Protein AF-A0A7C3HWV4-F1 (afdb_monomer)

Sequence (156 aa):
WFLITCRPDLIPIDLKRQGRAEEHLALFYPETEAEKIALFDTLVRKLDLSIRKFPITDVLRRFKYEFSGADLEAVLIRAKFRAAMDERTFVTREDVEEAMADFVPPAYPYEIELQNLVAVLECTSKEMVPKRFQNLDRTKLVRDIRELKSLIGERD

Structure (mmCIF, N/CA/C/O backbone):
data_AF-A0A7C3HWV4-F1
#
_entry.id   AF-A0A7C3HWV4-F1
#
loop_
_atom_site.group_PDB
_atom_site.id
_atom_site.type_symbol
_atom_site.label_atom_id
_atom_site.label_alt_id
_atom_site.label_comp_id
_atom_site.label_asym_id
_atom_site.label_entity_id
_atom_site.label_seq_id
_atom_site.pdbx_PDB_ins_code
_atom_site.Cartn_x
_atom_site.Cartn_y
_atom_site.Cartn_z
_atom_site.occupancy
_atom_site.B_iso_or_equiv
_atom_site.auth_seq_id
_atom_site.auth_comp_id
_atom_site.auth_asym_id
_atom_site.auth_atom_id
_atom_site.pdbx_PDB_model_num
ATOM 1 N N . TRP A 1 1 ? 2.704 17.591 -14.161 1.00 79.12 1 TRP A N 1
ATOM 2 C CA . TRP A 1 1 ? 1.459 16.797 -14.217 1.00 79.12 1 TRP A CA 1
ATOM 3 C C . TRP A 1 1 ? 1.710 15.504 -13.459 1.00 79.12 1 TRP A C 1
ATOM 5 O O . TRP A 1 1 ? 2.864 15.112 -13.377 1.00 79.12 1 TRP A O 1
ATOM 15 N N . PHE A 1 2 ? 0.686 14.884 -12.871 1.00 87.38 2 PHE A N 1
ATOM 16 C CA . PHE A 1 2 ? 0.838 13.657 -12.078 1.00 87.38 2 PHE A CA 1
ATOM 17 C C . PHE A 1 2 ? -0.065 12.562 -12.642 1.00 87.38 2 PHE A C 1
ATOM 19 O O . PHE A 1 2 ? -1.224 12.827 -12.957 1.00 87.38 2 PHE A O 1
ATOM 26 N N . LEU A 1 3 ? 0.479 11.354 -12.772 1.00 90.56 3 LEU A N 1
ATOM 27 C CA . LEU A 1 3 ? -0.236 10.150 -13.183 1.00 90.56 3 LEU A CA 1
ATOM 28 C C . LEU A 1 3 ? -0.104 9.119 -12.064 1.00 90.56 3 LEU A C 1
ATOM 30 O O . LEU A 1 3 ? 0.988 8.917 -11.543 1.00 90.56 3 LEU A O 1
ATOM 34 N N . ILE A 1 4 ? -1.212 8.478 -11.705 1.00 93.56 4 ILE A N 1
ATOM 35 C CA . ILE A 1 4 ? -1.242 7.411 -10.704 1.00 93.56 4 ILE A CA 1
ATOM 36 C C . ILE A 1 4 ? -1.727 6.150 -11.412 1.00 93.56 4 ILE A C 1
ATOM 38 O O . ILE A 1 4 ? -2.772 6.167 -12.059 1.00 93.56 4 ILE A O 1
ATOM 42 N N . THR A 1 5 ? -0.958 5.068 -11.311 1.00 93.56 5 THR A N 1
ATOM 43 C CA . THR A 1 5 ? -1.305 3.758 -11.867 1.00 93.56 5 THR A CA 1
ATOM 44 C C . THR A 1 5 ? -0.849 2.654 -10.920 1.00 93.56 5 THR A C 1
ATOM 46 O O . THR A 1 5 ? 0.173 2.791 -10.253 1.00 93.56 5 THR A O 1
ATOM 49 N N . CYS A 1 6 ? -1.581 1.544 -10.892 1.00 91.38 6 CYS A N 1
ATOM 50 C CA . CYS A 1 6 ? -1.119 0.289 -10.296 1.00 91.38 6 CYS A CA 1
ATOM 51 C C . CYS A 1 6 ? -0.419 -0.623 -11.320 1.00 91.38 6 CYS A C 1
ATOM 53 O O . CYS A 1 6 ? 0.213 -1.601 -10.939 1.00 91.38 6 CYS A O 1
ATOM 55 N N . ARG A 1 7 ? -0.510 -0.307 -12.619 1.00 92.75 7 ARG A N 1
ATOM 56 C CA . ARG A 1 7 ? 0.047 -1.095 -13.728 1.00 92.75 7 ARG A CA 1
ATOM 57 C C . ARG A 1 7 ? 0.930 -0.229 -14.625 1.00 92.75 7 ARG A C 1
ATOM 59 O O . ARG A 1 7 ? 0.502 0.170 -15.712 1.00 92.75 7 ARG A O 1
ATOM 66 N N . PRO A 1 8 ? 2.148 0.129 -14.174 1.00 92.94 8 PRO A N 1
ATOM 67 C CA . PRO A 1 8 ? 3.032 0.957 -14.980 1.00 92.94 8 PRO A CA 1
ATOM 68 C C . PRO A 1 8 ? 3.551 0.233 -16.225 1.00 92.94 8 PRO A C 1
ATOM 70 O O . PRO A 1 8 ? 3.845 0.901 -17.210 1.00 92.94 8 PRO A O 1
ATOM 73 N N . ASP A 1 9 ? 3.578 -1.101 -16.258 1.00 92.06 9 ASP A N 1
ATOM 74 C CA . ASP A 1 9 ? 3.917 -1.886 -17.455 1.00 92.06 9 ASP A CA 1
ATOM 75 C C . ASP A 1 9 ? 2.960 -1.659 -18.632 1.00 92.06 9 ASP A C 1
ATOM 77 O O . ASP A 1 9 ? 3.374 -1.788 -19.779 1.00 92.06 9 ASP A O 1
ATOM 81 N N . LEU A 1 10 ? 1.702 -1.294 -18.366 1.00 92.56 10 LEU A N 1
ATOM 82 C CA . LEU A 1 10 ? 0.695 -1.055 -19.404 1.00 92.56 10 LEU A CA 1
ATOM 83 C C . LEU A 1 10 ? 0.711 0.384 -19.947 1.00 92.56 10 LEU A C 1
ATOM 85 O O . LEU A 1 10 ? -0.021 0.701 -20.884 1.00 92.56 10 LEU A O 1
ATOM 89 N N . ILE A 1 11 ? 1.525 1.277 -19.373 1.00 92.75 11 ILE A N 1
ATOM 90 C CA . ILE A 1 11 ? 1.626 2.662 -19.843 1.00 92.75 11 ILE A CA 1
ATOM 91 C C . ILE A 1 11 ? 2.501 2.720 -21.110 1.00 92.75 11 ILE A C 1
ATOM 93 O O . ILE A 1 11 ? 3.655 2.281 -21.065 1.00 92.75 11 ILE A O 1
ATOM 97 N N . PRO A 1 12 ? 2.022 3.343 -22.208 1.00 92.00 12 PRO A N 1
ATOM 98 C CA . PRO A 1 12 ? 2.816 3.544 -23.416 1.00 92.00 12 PRO A CA 1
ATOM 99 C C . PRO A 1 12 ? 4.117 4.308 -23.153 1.00 92.00 12 PRO A C 1
ATOM 101 O O . PRO A 1 12 ? 4.129 5.326 -22.457 1.00 92.00 12 PRO A O 1
ATOM 104 N N . ILE A 1 13 ? 5.205 3.869 -23.787 1.00 90.12 13 ILE A N 1
ATOM 105 C CA . ILE A 1 13 ? 6.537 4.476 -23.631 1.00 90.12 13 ILE A CA 1
ATOM 106 C C . ILE A 1 13 ? 6.565 5.971 -23.987 1.00 90.12 13 ILE A C 1
ATOM 108 O O . ILE A 1 13 ? 7.299 6.746 -23.373 1.00 90.12 13 ILE A O 1
ATOM 112 N N . ASP A 1 14 ? 5.701 6.408 -24.906 1.00 90.44 14 ASP A N 1
ATOM 113 C CA . ASP A 1 14 ? 5.571 7.811 -25.304 1.00 90.44 14 ASP A CA 1
ATOM 114 C C . ASP A 1 14 ? 5.174 8.744 -24.156 1.00 90.44 14 ASP A C 1
ATOM 116 O O . ASP A 1 14 ? 5.487 9.937 -24.207 1.00 90.44 14 ASP A O 1
ATOM 120 N N . LEU A 1 15 ? 4.498 8.217 -23.128 1.00 90.88 15 LEU A N 1
ATOM 121 C CA . LEU A 1 15 ? 4.143 8.958 -21.918 1.00 90.88 15 LEU A CA 1
ATOM 122 C C . LEU A 1 15 ? 5.256 8.951 -20.871 1.00 90.88 15 LEU A C 1
ATOM 124 O O . LEU A 1 15 ? 5.289 9.869 -20.061 1.00 90.88 15 LEU A O 1
ATOM 128 N N . LYS A 1 16 ? 6.160 7.968 -20.895 1.00 88.94 16 LYS A N 1
ATOM 129 C CA . LYS A 1 16 ? 7.242 7.796 -19.906 1.00 88.94 16 LYS A CA 1
ATOM 130 C C . LYS A 1 16 ? 8.549 8.499 -20.279 1.00 88.94 16 LYS A C 1
ATOM 132 O O . LYS A 1 16 ? 9.460 8.622 -19.472 1.00 88.94 16 LYS A O 1
ATOM 137 N N . ARG A 1 17 ? 8.692 8.923 -21.536 1.00 88.12 17 ARG A N 1
ATOM 138 C CA . ARG A 1 17 ? 9.920 9.572 -22.021 1.00 88.12 17 ARG A CA 1
ATOM 139 C C . ARG A 1 17 ? 10.163 10.938 -21.368 1.00 88.12 17 ARG A C 1
ATOM 141 O O . ARG A 1 17 ? 9.246 11.587 -20.872 1.00 88.12 17 ARG A O 1
ATOM 148 N N . GLN A 1 18 ? 11.399 11.414 -21.466 1.00 86.12 18 GLN A N 1
ATOM 149 C CA . GLN A 1 18 ? 11.820 12.712 -20.937 1.00 86.12 18 GLN A CA 1
ATOM 150 C C . GLN A 1 18 ? 10.923 13.873 -21.410 1.00 86.12 18 GLN A C 1
ATOM 152 O O . GLN A 1 18 ? 10.485 13.916 -22.568 1.00 86.12 18 GLN A O 1
ATOM 157 N N . GLY A 1 19 ? 10.632 14.817 -20.509 1.00 88.44 19 GLY A N 1
ATOM 158 C CA . GLY A 1 19 ? 9.670 15.899 -20.757 1.00 88.44 19 GLY A CA 1
ATOM 159 C C . GLY A 1 19 ? 8.202 15.443 -20.744 1.00 88.44 19 GLY A C 1
ATOM 160 O O . GLY A 1 19 ? 7.315 16.168 -21.223 1.00 88.44 19 GLY A O 1
ATOM 161 N N . ARG A 1 20 ? 7.942 14.226 -20.246 1.00 89.50 20 ARG A N 1
ATOM 162 C CA . ARG A 1 20 ? 6.620 13.668 -19.941 1.00 89.50 20 ARG A CA 1
ATOM 163 C C . ARG A 1 20 ? 6.599 13.123 -18.494 1.00 89.50 20 ARG A C 1
ATOM 165 O O . ARG A 1 20 ? 6.878 13.905 -17.589 1.00 89.50 20 ARG A O 1
ATOM 172 N N . ALA A 1 21 ? 6.213 11.861 -18.258 1.00 90.44 21 ALA A N 1
ATOM 173 C CA . ALA A 1 21 ? 6.247 11.213 -16.939 1.00 90.44 21 ALA A CA 1
ATOM 174 C C . ALA A 1 21 ? 7.654 10.672 -16.760 1.00 90.44 21 ALA A C 1
ATOM 176 O O . ALA A 1 21 ? 7.867 9.474 -16.846 1.00 90.44 21 ALA A O 1
ATOM 177 N N . GLU A 1 22 ? 8.628 11.561 -16.630 1.00 89.50 22 GLU A N 1
ATOM 178 C CA . GLU A 1 22 ? 10.024 11.131 -16.595 1.00 89.50 22 GLU A CA 1
ATOM 179 C C . GLU A 1 22 ? 10.421 10.534 -15.245 1.00 89.50 22 GLU A C 1
ATOM 181 O O . GLU A 1 22 ? 11.277 9.662 -15.206 1.00 89.50 22 GLU A O 1
ATOM 186 N N . GLU A 1 23 ? 9.777 10.970 -14.159 1.00 90.81 23 GLU A N 1
ATOM 187 C CA . GLU A 1 23 ? 10.014 10.453 -12.815 1.00 90.81 23 GLU A CA 1
ATOM 188 C C . GLU A 1 23 ? 8.947 9.432 -12.427 1.00 90.81 23 GLU A C 1
ATOM 190 O O . GLU A 1 23 ? 7.746 9.725 -12.424 1.00 90.81 23 GLU A O 1
ATOM 195 N N . HIS A 1 24 ? 9.394 8.234 -12.053 1.00 91.75 24 HIS A N 1
ATOM 196 C CA . HIS A 1 24 ? 8.535 7.144 -11.615 1.00 91.75 24 HIS A CA 1
ATOM 197 C C . HIS A 1 24 ? 8.783 6.854 -10.136 1.00 91.75 24 HIS A C 1
ATOM 199 O O . HIS A 1 24 ? 9.746 6.181 -9.754 1.00 91.75 24 HIS A O 1
ATOM 205 N N . LEU A 1 25 ? 7.877 7.348 -9.295 1.00 91.19 25 LEU A N 1
ATOM 206 C CA . LEU A 1 25 ? 7.906 7.135 -7.853 1.00 91.19 25 LEU A CA 1
ATOM 207 C C . LEU A 1 25 ? 6.975 5.977 -7.491 1.00 91.19 25 LEU A C 1
ATOM 209 O O . LEU A 1 25 ? 5.754 6.099 -7.587 1.00 91.19 25 LEU A O 1
ATOM 213 N N . ALA A 1 26 ? 7.557 4.852 -7.081 1.00 91.38 26 ALA A N 1
ATOM 214 C CA . ALA A 1 26 ? 6.800 3.705 -6.604 1.00 91.38 26 ALA A CA 1
ATOM 215 C C . ALA A 1 26 ? 6.425 3.888 -5.124 1.00 91.38 26 ALA A C 1
ATOM 217 O O . ALA A 1 26 ? 7.263 4.260 -4.302 1.00 91.38 26 ALA A O 1
ATOM 218 N N . LEU A 1 27 ? 5.158 3.631 -4.788 1.00 90.19 27 LEU A N 1
ATOM 219 C CA . LEU A 1 27 ? 4.637 3.698 -3.422 1.00 90.19 27 LEU A CA 1
ATOM 220 C C . LEU A 1 27 ? 4.326 2.281 -2.941 1.00 90.19 27 LEU A C 1
ATOM 222 O O . LEU A 1 27 ? 3.395 1.649 -3.436 1.00 90.19 27 LEU A O 1
ATOM 226 N N . PHE A 1 28 ? 5.108 1.793 -1.982 1.00 89.62 28 PHE A N 1
ATOM 227 C CA . PHE A 1 28 ? 4.956 0.455 -1.411 1.00 89.62 28 PHE A CA 1
ATOM 228 C C . PHE A 1 28 ? 4.244 0.498 -0.058 1.00 89.62 28 PHE A C 1
ATOM 230 O O . PHE A 1 28 ? 4.091 1.553 0.561 1.00 89.62 28 PHE A O 1
ATOM 237 N N . TYR A 1 29 ? 3.803 -0.670 0.407 1.00 88.75 29 TYR A N 1
ATOM 238 C CA . TYR A 1 29 ? 3.234 -0.825 1.744 1.00 88.75 29 TYR A CA 1
ATOM 239 C C . TYR A 1 29 ? 4.290 -0.590 2.833 1.00 88.75 29 TYR A C 1
ATOM 241 O O . TYR A 1 29 ? 5.473 -0.841 2.595 1.00 88.75 29 TYR A O 1
ATOM 249 N N . PRO A 1 30 ? 3.879 -0.125 4.029 1.00 88.56 30 PRO A N 1
ATOM 250 C CA . PRO A 1 30 ? 4.806 0.121 5.127 1.00 88.56 30 PRO A CA 1
ATOM 251 C C . PRO A 1 30 ? 5.448 -1.186 5.611 1.00 88.56 30 PRO A C 1
ATOM 253 O O . PRO A 1 30 ? 4.755 -2.148 5.962 1.00 88.56 30 PRO A O 1
ATOM 256 N N . GLU A 1 31 ? 6.775 -1.212 5.690 1.00 83.62 31 GLU A N 1
ATOM 257 C CA . GLU A 1 31 ? 7.538 -2.378 6.143 1.00 83.62 31 GLU A CA 1
ATOM 258 C C . GLU A 1 31 ? 7.857 -2.270 7.634 1.00 83.62 31 GLU A C 1
ATOM 260 O O . GLU A 1 31 ? 7.688 -3.233 8.390 1.00 83.62 31 GLU A O 1
ATOM 265 N N . THR A 1 32 ? 8.289 -1.086 8.076 1.00 87.44 32 THR A N 1
ATOM 266 C CA . THR A 1 32 ? 8.752 -0.886 9.452 1.00 87.44 32 THR A CA 1
ATOM 267 C C . THR A 1 32 ? 7.597 -0.651 10.423 1.00 87.44 32 THR A C 1
ATOM 269 O O . THR A 1 32 ? 6.542 -0.125 10.071 1.00 87.44 32 THR A O 1
ATOM 272 N N . GLU A 1 33 ? 7.795 -1.016 11.693 1.00 87.56 33 GLU A N 1
ATOM 273 C CA . GLU A 1 33 ? 6.809 -0.734 12.746 1.00 87.56 33 GLU A CA 1
ATOM 274 C C . GLU A 1 33 ? 6.536 0.777 12.857 1.00 87.56 33 GLU A C 1
ATOM 276 O O . GLU A 1 33 ? 5.386 1.187 12.985 1.00 87.56 33 GLU A O 1
ATOM 281 N N . ALA A 1 34 ? 7.575 1.605 12.704 1.00 89.56 34 ALA A N 1
ATOM 282 C CA . ALA A 1 34 ? 7.453 3.060 12.708 1.00 89.56 34 ALA A CA 1
ATOM 283 C C . ALA A 1 34 ? 6.582 3.585 11.552 1.00 89.56 34 ALA A C 1
ATOM 285 O O . ALA A 1 34 ? 5.713 4.424 11.782 1.00 89.56 34 ALA A O 1
ATOM 286 N N . GLU A 1 35 ? 6.761 3.069 10.332 1.00 89.88 35 GLU A N 1
ATOM 287 C CA . GLU A 1 35 ? 5.919 3.426 9.180 1.00 89.88 35 GLU A CA 1
ATOM 288 C C . GLU A 1 35 ? 4.461 3.010 9.388 1.00 89.88 35 GLU A C 1
ATOM 290 O O . GLU A 1 35 ? 3.551 3.778 9.080 1.00 89.88 35 GLU A O 1
ATOM 295 N N . LYS A 1 36 ? 4.222 1.821 9.954 1.00 89.88 36 LYS A N 1
ATOM 296 C CA . LYS A 1 36 ? 2.868 1.331 10.253 1.00 89.88 36 LYS A CA 1
ATOM 297 C C . LYS A 1 36 ? 2.159 2.206 11.288 1.00 89.88 36 LYS A C 1
ATOM 299 O O . LYS A 1 36 ? 0.986 2.526 11.103 1.00 89.88 36 LYS A O 1
ATOM 304 N N . ILE A 1 37 ? 2.864 2.631 12.340 1.00 91.31 37 ILE A N 1
ATOM 305 C CA . ILE A 1 37 ? 2.335 3.580 13.336 1.00 91.31 37 ILE A CA 1
ATOM 306 C C . ILE A 1 37 ? 2.046 4.933 12.677 1.00 91.31 37 ILE A C 1
ATOM 308 O O . ILE A 1 37 ? 0.955 5.472 12.839 1.00 91.31 37 ILE A O 1
ATOM 312 N N . ALA A 1 38 ? 2.981 5.461 11.882 1.00 92.56 38 ALA A N 1
ATOM 313 C CA . ALA A 1 38 ? 2.806 6.744 11.207 1.00 92.56 38 ALA A CA 1
ATOM 314 C C . ALA A 1 38 ? 1.615 6.735 10.231 1.00 92.56 38 ALA A C 1
ATOM 316 O O . ALA A 1 38 ? 0.873 7.720 10.140 1.00 92.56 38 ALA A O 1
ATOM 317 N N . LEU A 1 39 ? 1.404 5.621 9.524 1.00 92.06 39 LEU A N 1
ATOM 318 C CA . LEU A 1 39 ? 0.241 5.411 8.668 1.00 92.06 39 LEU A CA 1
ATOM 319 C C . LEU A 1 39 ? -1.051 5.394 9.489 1.00 92.06 39 LEU A C 1
ATOM 321 O O . LEU A 1 39 ? -1.991 6.106 9.139 1.00 92.06 39 LEU A O 1
ATOM 325 N N . PHE A 1 40 ? -1.084 4.648 10.596 1.00 92.06 40 PHE A N 1
ATOM 326 C CA . PHE A 1 40 ? -2.224 4.628 11.513 1.00 92.06 40 PHE A CA 1
ATOM 327 C C . PHE A 1 40 ? -2.566 6.035 12.016 1.00 92.06 40 PHE A C 1
ATOM 329 O O . PHE A 1 40 ? -3.684 6.498 11.804 1.00 92.06 40 PHE A O 1
ATOM 336 N N . ASP A 1 41 ? -1.602 6.765 12.580 1.00 92.38 41 ASP A N 1
ATOM 337 C CA . ASP A 1 41 ? -1.815 8.121 13.106 1.00 92.38 41 ASP A CA 1
ATOM 338 C C . ASP A 1 41 ? -2.287 9.098 12.019 1.00 92.38 41 ASP A C 1
ATOM 340 O O . ASP A 1 41 ? -3.067 10.024 12.261 1.00 92.38 41 ASP A O 1
ATOM 344 N N . THR A 1 42 ? -1.825 8.908 10.785 1.00 94.12 42 THR A N 1
ATOM 345 C CA . THR A 1 42 ? -2.271 9.702 9.638 1.00 94.12 42 THR A CA 1
ATOM 346 C C . THR A 1 42 ? -3.714 9.389 9.263 1.00 94.12 42 THR A C 1
ATOM 348 O O . THR A 1 42 ? -4.489 10.320 9.047 1.00 94.12 42 THR A O 1
ATOM 351 N N . LEU A 1 43 ? -4.109 8.116 9.250 1.00 93.75 43 LEU A N 1
ATOM 352 C CA . LEU A 1 43 ? -5.485 7.705 8.974 1.00 93.75 43 LEU A CA 1
ATOM 353 C C . LEU A 1 43 ? -6.453 8.132 10.082 1.00 93.75 43 LEU A C 1
ATOM 355 O O . LEU A 1 43 ? -7.544 8.605 9.781 1.00 93.75 43 LEU A O 1
ATOM 359 N N . VAL A 1 44 ? -6.043 8.054 11.349 1.00 92.94 44 VAL A N 1
ATOM 360 C CA . VAL A 1 44 ? -6.829 8.544 12.494 1.00 92.94 44 VAL A CA 1
ATOM 361 C C . VAL A 1 44 ? -7.139 10.031 12.350 1.00 92.94 44 VAL A C 1
ATOM 363 O O . VAL A 1 44 ? -8.290 10.433 12.511 1.00 92.94 44 VAL A O 1
ATOM 366 N N . ARG A 1 45 ? -6.135 10.839 11.982 1.00 93.88 45 ARG A N 1
ATOM 367 C CA . ARG A 1 45 ? -6.316 12.273 11.702 1.00 93.88 45 ARG A CA 1
ATOM 368 C C . ARG A 1 45 ? -7.185 12.514 10.469 1.00 93.88 45 ARG A C 1
ATOM 370 O O . ARG A 1 45 ? -8.059 13.369 10.512 1.00 93.88 45 ARG A O 1
ATOM 377 N N . LYS A 1 46 ? -6.967 11.760 9.386 1.00 94.31 46 LYS A N 1
ATOM 378 C CA . LYS A 1 46 ? -7.748 11.858 8.140 1.00 94.31 46 LYS A CA 1
ATOM 379 C C . LYS A 1 46 ? -9.238 11.585 8.376 1.00 94.31 46 LYS A C 1
ATOM 381 O O . LYS A 1 46 ? -10.078 12.258 7.791 1.00 94.31 46 LYS A O 1
ATOM 386 N N . LEU A 1 47 ? -9.553 10.592 9.205 1.00 91.94 47 LEU A N 1
ATOM 387 C CA . LEU A 1 47 ? -10.916 10.132 9.485 1.00 91.94 47 LEU A CA 1
ATOM 388 C C . LEU A 1 47 ? -11.589 10.853 10.668 1.00 91.94 47 LEU A C 1
ATOM 390 O O . LEU A 1 47 ? -12.738 10.525 10.996 1.00 91.94 47 LEU A O 1
ATOM 394 N N . ASP A 1 48 ? -10.874 11.785 11.307 1.00 91.75 48 ASP A N 1
ATOM 395 C CA . ASP A 1 48 ? -11.291 12.500 12.517 1.00 91.75 48 ASP A CA 1
ATOM 396 C C . ASP A 1 48 ? -11.813 11.541 13.605 1.00 91.75 48 ASP A C 1
ATOM 398 O O . ASP A 1 48 ? -12.948 11.624 14.084 1.00 91.75 48 ASP A O 1
ATOM 402 N N . LEU A 1 49 ? -11.009 10.519 13.924 1.00 91.00 49 LEU A N 1
ATOM 403 C CA . LEU A 1 49 ? -11.374 9.490 14.898 1.00 91.00 49 LEU A CA 1
ATOM 404 C C . LEU A 1 49 ? -10.921 9.874 16.305 1.00 91.00 49 LEU A C 1
ATOM 406 O O . LEU A 1 49 ? -9.733 10.044 16.576 1.00 91.00 49 LEU A O 1
ATOM 410 N N . SER A 1 50 ? -11.871 9.891 17.238 1.00 91.31 50 SER A N 1
ATOM 411 C CA . SER A 1 50 ? -11.574 9.932 18.669 1.00 91.31 50 SER A CA 1
ATOM 412 C C . SER A 1 50 ? -11.213 8.530 19.153 1.00 91.31 50 SER A C 1
ATOM 414 O O . SER A 1 50 ? -12.093 7.708 19.390 1.00 91.31 50 SER A O 1
ATOM 416 N N . ILE A 1 51 ? -9.920 8.230 19.279 1.00 87.50 51 ILE A N 1
ATOM 417 C CA . ILE A 1 51 ? -9.439 6.922 19.749 1.00 87.50 51 ILE A CA 1
ATOM 418 C C . ILE A 1 51 ? -8.922 7.045 21.182 1.00 87.50 51 ILE A C 1
ATOM 420 O O . ILE A 1 51 ? -8.119 7.928 21.499 1.00 87.50 51 ILE A O 1
ATOM 424 N N . ARG A 1 52 ? -9.360 6.145 22.069 1.00 86.44 52 ARG A N 1
ATOM 425 C CA . ARG A 1 52 ? -8.808 6.058 23.427 1.00 86.44 52 ARG A CA 1
ATOM 426 C C . ARG A 1 52 ? -7.333 5.666 23.338 1.00 86.44 52 ARG A C 1
ATOM 428 O O . ARG A 1 52 ? -6.989 4.742 22.619 1.00 86.44 52 ARG A O 1
ATOM 435 N N . LYS A 1 53 ? -6.442 6.335 24.076 1.00 79.81 53 LYS A N 1
ATOM 436 C CA . LYS A 1 53 ? -5.008 6.008 24.022 1.00 79.81 53 LYS A CA 1
ATOM 437 C C . LYS A 1 53 ? -4.755 4.567 24.474 1.00 79.81 53 LYS A C 1
ATOM 439 O O . LYS A 1 53 ? -5.031 4.222 25.621 1.00 79.81 53 LYS A O 1
ATOM 444 N N . PHE A 1 54 ? -4.174 3.769 23.588 1.00 85.50 54 PHE A N 1
ATOM 445 C CA . PHE A 1 54 ? -3.633 2.445 23.876 1.00 85.50 54 PHE A CA 1
ATOM 446 C C . PHE A 1 54 ? -2.383 2.203 23.014 1.00 85.50 54 PHE A C 1
ATOM 448 O O . PHE A 1 54 ? -2.223 2.857 21.981 1.00 85.50 54 PHE A O 1
ATOM 455 N N . PRO A 1 55 ? -1.486 1.279 23.404 1.00 83.19 55 PRO A N 1
ATOM 456 C CA . PRO A 1 55 ? -0.363 0.898 22.554 1.00 83.19 55 PRO A CA 1
ATOM 457 C C . PRO A 1 55 ? -0.871 0.218 21.275 1.00 83.19 55 PRO A C 1
ATOM 459 O O . PRO A 1 55 ? -1.312 -0.930 21.305 1.00 83.19 55 PRO A O 1
ATOM 462 N N . ILE A 1 56 ? -0.863 0.941 20.154 1.00 83.62 56 ILE A N 1
ATOM 463 C CA . ILE A 1 56 ? -1.336 0.435 18.854 1.00 83.62 56 ILE A CA 1
ATOM 464 C C . ILE A 1 56 ? -0.405 -0.641 18.279 1.00 83.62 56 ILE A C 1
ATOM 466 O O . ILE A 1 56 ? -0.840 -1.511 17.529 1.00 83.62 56 ILE A O 1
ATOM 470 N N . THR A 1 57 ? 0.865 -0.632 18.682 1.00 83.69 57 THR A N 1
ATOM 471 C CA . THR A 1 57 ? 1.884 -1.613 18.288 1.00 83.69 57 THR A CA 1
ATOM 472 C C . THR A 1 57 ? 1.459 -3.045 18.582 1.00 83.69 57 THR A C 1
ATOM 474 O O . THR A 1 57 ? 1.635 -3.918 17.735 1.00 83.69 57 THR A O 1
ATOM 477 N N . ASP A 1 58 ? 0.835 -3.287 19.736 1.00 84.38 58 ASP A N 1
ATOM 478 C CA . ASP A 1 58 ? 0.341 -4.614 20.118 1.00 84.38 58 ASP A CA 1
ATOM 479 C C . ASP A 1 58 ? -0.722 -5.125 19.143 1.00 84.38 58 ASP A C 1
ATOM 481 O O . ASP A 1 58 ? -0.750 -6.305 18.800 1.00 84.38 58 ASP A O 1
ATOM 485 N N . VAL A 1 59 ? -1.586 -4.219 18.685 1.00 84.88 59 VAL A N 1
ATOM 486 C CA . VAL A 1 59 ? -2.702 -4.516 17.787 1.00 84.88 59 VAL A CA 1
ATOM 487 C C . VAL A 1 59 ? -2.185 -4.737 16.363 1.00 84.88 59 VAL A C 1
ATOM 489 O O . VAL A 1 59 ? -2.521 -5.734 15.728 1.00 84.88 59 VAL A O 1
ATOM 492 N N . LEU A 1 60 ? -1.282 -3.876 15.885 1.00 84.19 60 LEU A N 1
ATOM 493 C CA . LEU A 1 60 ? -0.666 -4.002 14.559 1.00 84.19 60 LEU A CA 1
ATOM 494 C C . LEU A 1 60 ? 0.219 -5.249 14.434 1.00 84.19 60 LEU A C 1
ATOM 496 O O . LEU A 1 60 ? 0.277 -5.848 13.364 1.00 84.19 60 LEU A O 1
ATOM 500 N N . ARG A 1 61 ? 0.882 -5.690 15.512 1.00 82.69 61 ARG A N 1
ATOM 501 C CA . ARG A 1 61 ? 1.671 -6.937 15.518 1.00 82.69 61 ARG A CA 1
ATOM 502 C C . ARG A 1 61 ? 0.817 -8.196 15.400 1.00 82.69 61 ARG A C 1
ATOM 504 O O . ARG A 1 61 ? 1.325 -9.226 14.968 1.00 82.69 61 ARG A O 1
ATOM 511 N N . ARG A 1 62 ? -0.464 -8.137 15.774 1.00 78.31 62 ARG A N 1
ATOM 512 C CA . ARG A 1 62 ? -1.399 -9.261 15.603 1.00 78.31 62 ARG A CA 1
ATOM 513 C C . ARG A 1 62 ? -1.848 -9.435 14.152 1.00 78.31 62 ARG A C 1
ATOM 515 O O . ARG A 1 62 ? -2.438 -10.468 13.833 1.00 78.31 62 ARG A O 1
ATOM 522 N N . PHE A 1 63 ? -1.557 -8.476 13.270 1.00 74.31 63 PHE A N 1
ATOM 523 C CA . PHE A 1 63 ? -1.845 -8.613 11.848 1.00 74.31 63 PHE A CA 1
ATOM 524 C C . PHE A 1 63 ? -0.919 -9.645 11.209 1.00 74.31 63 PHE A C 1
ATOM 526 O O . PHE A 1 63 ? 0.293 -9.459 11.134 1.00 74.31 63 PHE A O 1
ATOM 533 N N . LYS A 1 64 ? -1.509 -10.750 10.745 1.00 68.56 64 LYS A N 1
ATOM 534 C CA . LYS A 1 64 ? -0.773 -11.839 10.087 1.00 68.56 64 LYS A CA 1
ATOM 535 C C . LYS A 1 64 ? -0.447 -11.548 8.620 1.00 68.56 64 LYS A C 1
ATOM 537 O O . LYS A 1 64 ? 0.401 -12.231 8.057 1.00 68.56 64 LYS A O 1
ATOM 542 N N . TYR A 1 65 ? -1.117 -10.570 8.015 1.00 70.88 65 TYR A N 1
ATOM 543 C CA . TYR A 1 65 ? -1.022 -10.266 6.589 1.00 70.88 65 TYR A CA 1
ATOM 544 C C . TYR A 1 65 ? -0.348 -8.912 6.354 1.00 70.88 65 TYR A C 1
ATOM 546 O O . TYR A 1 65 ? -0.401 -8.023 7.209 1.00 70.88 65 TYR A O 1
ATOM 554 N N . GLU A 1 66 ? 0.271 -8.742 5.185 1.00 76.50 66 GLU A N 1
ATOM 555 C CA . GLU A 1 66 ? 0.589 -7.402 4.693 1.00 76.50 66 GLU A CA 1
ATOM 556 C C . GLU A 1 66 ? -0.725 -6.650 4.443 1.00 76.50 66 GLU A C 1
ATOM 558 O O . GLU A 1 66 ? -1.702 -7.238 3.980 1.00 76.50 66 GLU A O 1
ATOM 563 N N . PHE A 1 67 ? -0.765 -5.366 4.790 1.00 79.81 67 PHE A N 1
ATOM 564 C CA . PHE A 1 67 ? -1.956 -4.541 4.635 1.00 79.81 67 PHE A CA 1
ATOM 565 C C . PHE A 1 67 ? -1.618 -3.252 3.907 1.00 79.81 67 PHE A C 1
ATOM 567 O O . PHE A 1 67 ? -0.590 -2.619 4.167 1.00 79.81 67 PHE A O 1
ATOM 574 N N . SER A 1 68 ? -2.511 -2.853 3.010 1.00 86.12 68 SER A N 1
ATOM 575 C CA . SER A 1 68 ? -2.448 -1.546 2.380 1.00 86.12 68 SER A CA 1
ATOM 576 C C . SER A 1 68 ? -2.968 -0.461 3.328 1.00 86.12 68 SER A C 1
ATOM 578 O O . SER A 1 68 ? -3.667 -0.725 4.311 1.00 86.12 68 SER A O 1
ATOM 580 N N . GLY A 1 69 ? -2.678 0.802 3.009 1.00 88.31 69 GLY A N 1
ATOM 581 C CA . GLY A 1 69 ? -3.312 1.923 3.708 1.00 88.31 69 GLY A CA 1
ATOM 582 C C . GLY A 1 69 ? -4.833 1.938 3.561 1.00 88.31 69 GLY A C 1
ATOM 583 O O . GLY A 1 69 ? -5.520 2.337 4.495 1.00 88.31 69 GLY A O 1
ATOM 584 N N . ALA A 1 70 ? -5.357 1.441 2.437 1.00 89.25 70 ALA A N 1
ATOM 585 C CA . ALA A 1 70 ? -6.793 1.324 2.220 1.00 89.25 70 ALA A CA 1
ATOM 586 C C . ALA A 1 70 ? -7.420 0.242 3.113 1.00 89.25 70 ALA A C 1
ATOM 588 O O . ALA A 1 70 ? -8.498 0.462 3.660 1.00 89.25 70 ALA A O 1
ATOM 589 N N . ASP A 1 71 ? -6.735 -0.886 3.321 1.00 89.88 71 ASP A N 1
ATOM 590 C CA . ASP A 1 71 ? -7.202 -1.944 4.226 1.00 89.88 71 ASP A CA 1
ATOM 591 C C . ASP A 1 71 ? -7.286 -1.432 5.664 1.00 89.88 71 ASP A C 1
ATOM 593 O O . ASP A 1 71 ? -8.314 -1.584 6.326 1.00 89.88 71 ASP A O 1
ATOM 597 N N . LEU A 1 72 ? -6.233 -0.752 6.133 1.00 90.81 72 LEU A N 1
ATOM 598 C CA . LEU A 1 72 ? -6.217 -0.163 7.471 1.00 90.81 72 LEU A CA 1
ATOM 599 C C . LEU A 1 72 ? -7.291 0.922 7.627 1.00 90.81 72 LEU A C 1
ATOM 601 O O . LEU A 1 72 ? -7.963 0.984 8.655 1.00 90.81 72 LEU A O 1
ATOM 605 N N . GLU A 1 73 ? -7.500 1.753 6.606 1.00 93.25 73 GLU A N 1
ATOM 606 C CA . GLU A 1 73 ? -8.574 2.749 6.596 1.00 93.25 73 GLU A CA 1
ATOM 607 C C . GLU A 1 73 ? -9.951 2.080 6.701 1.00 93.25 73 GLU A C 1
ATOM 609 O O . GLU A 1 73 ? -10.791 2.487 7.506 1.00 93.25 73 GLU A O 1
ATOM 614 N N . ALA A 1 74 ? -10.169 1.003 5.949 1.00 92.44 74 ALA A N 1
ATOM 615 C CA . ALA A 1 74 ? -11.418 0.260 5.957 1.00 92.44 74 ALA A CA 1
ATOM 616 C C . ALA A 1 74 ? -11.677 -0.432 7.309 1.00 92.44 74 ALA A C 1
ATOM 618 O O . ALA A 1 74 ? -12.829 -0.521 7.744 1.00 92.44 74 ALA A O 1
ATOM 619 N N . VAL A 1 75 ? -10.632 -0.907 7.989 1.00 92.19 75 VAL A N 1
ATOM 620 C CA . VAL A 1 75 ? -10.701 -1.419 9.368 1.00 92.19 75 VAL A CA 1
ATOM 621 C C . VAL A 1 75 ? -11.088 -0.308 10.344 1.00 92.19 75 VAL A C 1
ATOM 623 O O . VA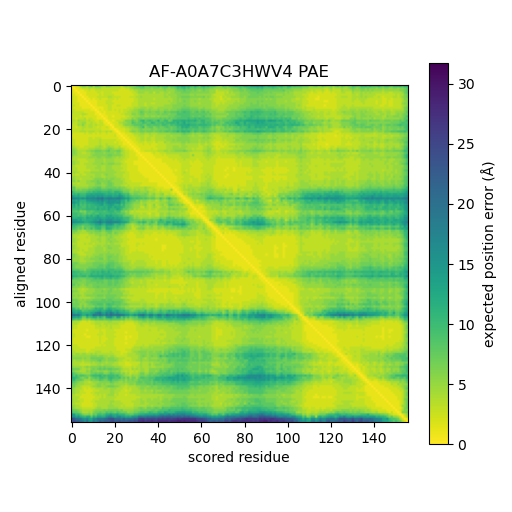L A 1 75 ? -12.004 -0.484 11.145 1.00 92.19 75 VAL A O 1
ATOM 626 N N . LEU A 1 76 ? -10.439 0.855 10.264 1.00 93.38 76 LEU A N 1
ATOM 627 C CA . LEU A 1 76 ? -10.707 1.989 11.153 1.00 93.38 76 LEU A CA 1
ATOM 628 C C . LEU A 1 76 ? -12.141 2.516 11.010 1.00 93.38 76 LEU A C 1
ATOM 630 O O . LEU A 1 76 ? -12.787 2.844 12.005 1.00 93.38 76 LEU A O 1
ATOM 634 N N . ILE A 1 77 ? -12.670 2.547 9.785 1.00 94.12 77 ILE A N 1
ATOM 635 C CA . ILE A 1 77 ? -14.069 2.903 9.520 1.00 94.12 77 ILE A CA 1
ATOM 636 C C . ILE A 1 77 ? -15.025 1.881 10.154 1.00 94.12 77 ILE A C 1
ATOM 638 O O . ILE A 1 77 ? -16.005 2.273 10.785 1.00 94.12 77 ILE A O 1
ATOM 642 N N . ARG A 1 78 ? -14.736 0.577 10.048 1.00 94.06 78 ARG A N 1
ATOM 643 C CA . ARG A 1 78 ? -15.533 -0.473 10.711 1.00 94.06 78 ARG A CA 1
ATOM 644 C C . ARG A 1 78 ? -15.505 -0.332 12.232 1.00 94.06 78 ARG A C 1
ATOM 646 O O . ARG A 1 78 ? -16.556 -0.420 12.859 1.00 94.06 78 ARG A O 1
ATOM 653 N N . ALA A 1 79 ? -14.340 -0.049 12.812 1.00 93.75 79 ALA A N 1
ATOM 654 C CA . ALA A 1 79 ? -14.205 0.208 14.244 1.00 93.75 79 ALA A CA 1
ATOM 655 C C . ALA A 1 79 ? -15.018 1.444 14.681 1.00 93.75 79 ALA A C 1
ATOM 657 O O . ALA A 1 79 ? -15.700 1.404 15.703 1.00 93.75 79 ALA A O 1
ATOM 658 N N . LYS A 1 80 ? -15.036 2.513 13.868 1.00 93.94 80 LYS A N 1
ATOM 659 C CA . LYS A 1 80 ? -15.897 3.690 14.088 1.00 93.94 80 LYS A CA 1
ATOM 660 C C . LYS A 1 80 ? -17.378 3.317 14.103 1.00 93.94 80 LYS A C 1
ATOM 662 O O . LYS A 1 80 ? -18.109 3.784 14.971 1.00 93.94 80 LYS A O 1
ATOM 667 N N . PHE A 1 81 ? -17.824 2.492 13.155 1.00 93.56 81 PHE A N 1
ATOM 668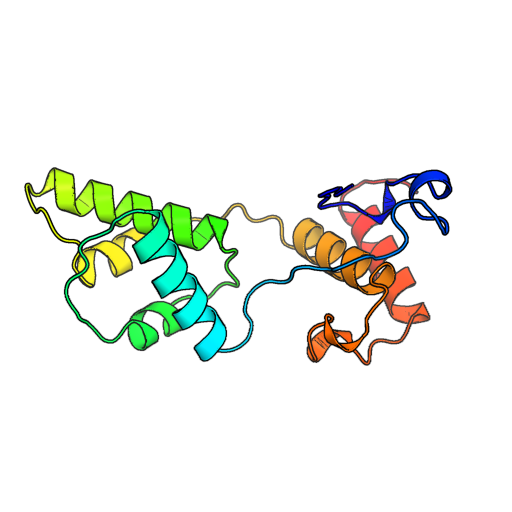 C CA . PHE A 1 81 ? -19.218 2.053 13.108 1.00 93.56 81 PHE A CA 1
ATOM 669 C C . PHE A 1 81 ? -19.597 1.202 14.318 1.00 93.56 81 PHE A C 1
ATOM 671 O O . PHE A 1 81 ? -20.658 1.439 14.882 1.00 93.56 81 PHE A O 1
ATOM 678 N N . ARG A 1 82 ? -18.726 0.289 14.765 1.00 93.25 82 ARG A N 1
ATOM 679 C CA . ARG A 1 82 ? -18.950 -0.490 15.996 1.00 93.25 82 ARG A CA 1
ATOM 680 C C . ARG A 1 82 ? -19.110 0.416 17.216 1.00 93.25 82 ARG A C 1
ATOM 682 O O . ARG A 1 82 ? -20.113 0.321 17.913 1.00 93.25 82 ARG A O 1
ATOM 689 N N . ALA A 1 83 ? -18.198 1.370 17.403 1.00 93.44 83 ALA A N 1
ATOM 690 C CA . ALA A 1 83 ? -18.306 2.342 18.488 1.00 93.44 83 ALA A CA 1
ATOM 691 C C . ALA A 1 83 ? -19.623 3.138 18.433 1.00 93.44 83 ALA A C 1
ATOM 693 O O . ALA A 1 83 ? -20.280 3.313 19.456 1.00 93.44 83 ALA A O 1
ATOM 694 N N . ALA A 1 84 ? -20.039 3.568 17.238 1.00 92.69 84 ALA A N 1
ATOM 695 C CA . ALA A 1 84 ? -21.291 4.296 17.049 1.00 92.69 84 ALA A CA 1
ATOM 696 C C . ALA A 1 84 ? -22.542 3.435 17.313 1.00 92.69 84 ALA A C 1
ATOM 698 O O . ALA A 1 84 ? -23.528 3.958 17.827 1.00 92.69 84 ALA A O 1
ATOM 699 N N . MET A 1 85 ? -22.511 2.137 16.985 1.00 93.06 85 MET A N 1
ATOM 700 C CA . MET A 1 85 ? -23.598 1.193 17.286 1.00 93.06 85 MET A CA 1
ATOM 701 C C . MET A 1 85 ? -23.785 0.985 18.793 1.00 93.06 85 MET A C 1
ATOM 703 O O . MET A 1 85 ? -24.912 0.797 19.237 1.00 93.06 85 MET A O 1
ATOM 707 N N . ASP A 1 86 ? -22.705 1.096 19.565 1.00 92.88 86 ASP A N 1
ATOM 708 C CA . ASP A 1 86 ? -22.720 1.044 21.030 1.00 92.88 86 ASP A CA 1
ATOM 709 C C . ASP A 1 86 ? -22.961 2.420 21.683 1.00 92.88 86 ASP A C 1
ATOM 711 O O . ASP A 1 86 ? -22.683 2.606 22.868 1.00 92.88 86 ASP A O 1
ATOM 715 N N . GLU A 1 87 ? -23.419 3.414 20.913 1.00 92.69 87 GLU A N 1
ATOM 716 C CA . GLU A 1 87 ? -23.661 4.796 21.361 1.00 92.69 87 GLU A CA 1
ATOM 717 C C . GLU A 1 87 ? -22.414 5.499 21.947 1.00 92.69 87 GLU A C 1
ATOM 719 O O . GLU A 1 87 ? -22.510 6.490 22.677 1.00 92.69 87 GLU A O 1
ATOM 724 N N . ARG A 1 88 ? -21.208 5.025 21.607 1.00 92.50 88 ARG A N 1
ATOM 725 C CA . ARG A 1 88 ? -19.934 5.616 22.035 1.00 92.50 88 ARG A CA 1
ATOM 726 C C . ARG A 1 88 ? -19.422 6.616 21.002 1.00 92.50 88 ARG A C 1
ATOM 728 O O . ARG A 1 88 ? -19.454 6.389 19.797 1.00 92.50 88 ARG A O 1
ATOM 735 N N . THR A 1 89 ? -18.858 7.720 21.486 1.00 89.06 89 THR A N 1
ATOM 736 C CA . THR A 1 89 ? -18.212 8.746 20.643 1.00 89.06 89 THR A CA 1
ATOM 737 C C . THR A 1 89 ? -16.729 8.478 20.391 1.00 89.06 89 THR A C 1
ATOM 739 O O . THR A 1 89 ? -16.093 9.199 19.623 1.00 89.06 89 THR A O 1
ATOM 742 N N . PHE A 1 90 ? -16.168 7.450 21.032 1.00 92.31 90 PHE A N 1
ATOM 743 C CA . PHE A 1 90 ? -14.763 7.084 20.925 1.00 92.31 90 PHE A CA 1
ATOM 744 C C . PHE A 1 90 ? -14.583 5.599 20.610 1.00 92.31 90 PHE A C 1
ATOM 746 O O . PHE A 1 90 ? -15.319 4.743 21.107 1.00 92.31 90 PHE A O 1
ATOM 753 N N . VAL A 1 91 ? -13.552 5.314 19.819 1.00 92.94 91 VAL A N 1
ATOM 754 C CA . VAL A 1 91 ? -13.117 3.968 19.444 1.00 92.94 91 VAL A CA 1
ATOM 755 C C . VAL A 1 91 ? -12.158 3.436 20.511 1.00 92.94 91 VAL A C 1
ATOM 757 O O . VAL A 1 91 ? -11.228 4.139 20.935 1.00 92.94 91 VAL A O 1
ATOM 760 N N . THR A 1 92 ? -12.380 2.208 20.970 1.00 92.69 92 THR A N 1
ATOM 761 C CA . THR A 1 92 ? -11.512 1.515 21.929 1.00 92.69 92 THR A CA 1
ATOM 762 C C . THR A 1 92 ? -10.546 0.560 21.231 1.00 92.69 92 THR A C 1
ATOM 764 O O . THR A 1 92 ? -10.569 0.394 20.012 1.00 92.69 92 THR A O 1
ATOM 767 N N . ARG A 1 93 ? -9.647 -0.060 22.005 1.00 91.25 93 ARG A N 1
ATOM 768 C CA . ARG A 1 93 ? -8.744 -1.095 21.484 1.00 91.25 93 ARG A CA 1
ATOM 769 C C . ARG A 1 93 ? -9.545 -2.277 20.945 1.00 91.25 93 ARG A C 1
ATOM 771 O O . ARG A 1 93 ? -9.219 -2.802 19.888 1.00 91.25 93 ARG A O 1
ATOM 778 N N . GLU A 1 94 ? -10.579 -2.665 21.676 1.00 91.12 94 GLU A N 1
ATOM 779 C CA . GLU A 1 94 ? -11.423 -3.823 21.402 1.00 91.12 94 GLU A CA 1
ATOM 780 C C . GLU A 1 94 ? -12.161 -3.654 20.070 1.00 91.12 94 GLU A C 1
A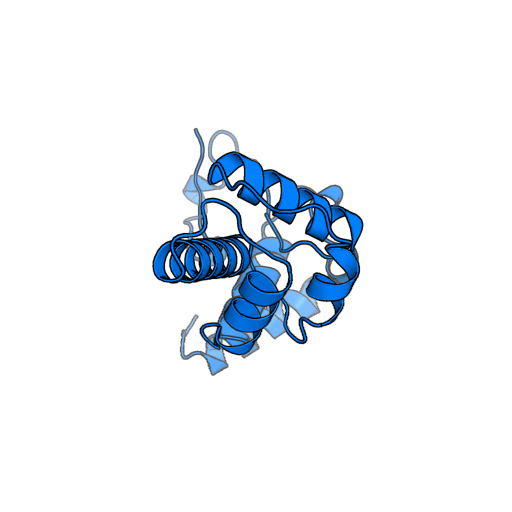TOM 782 O O . GLU A 1 94 ? -12.115 -4.559 19.246 1.00 91.12 94 GLU A O 1
ATOM 787 N N . ASP A 1 95 ? -12.712 -2.466 19.791 1.00 92.00 95 ASP A N 1
ATOM 788 C CA . ASP A 1 95 ? -13.363 -2.176 18.504 1.00 92.00 95 ASP A CA 1
ATOM 789 C C . ASP A 1 95 ? -12.426 -2.400 17.312 1.00 92.00 95 ASP A C 1
ATOM 791 O O . ASP A 1 95 ? -12.831 -2.919 16.271 1.00 92.00 95 ASP A O 1
ATOM 795 N N . VAL A 1 96 ? -11.166 -1.975 17.458 1.00 90.94 96 VAL A N 1
ATOM 796 C CA . VAL A 1 96 ? -10.142 -2.116 16.421 1.00 90.94 96 VAL A CA 1
ATOM 797 C C . VAL A 1 96 ? -9.732 -3.580 16.289 1.00 90.94 96 VAL A C 1
ATOM 799 O O . VAL A 1 96 ? -9.693 -4.089 15.174 1.00 90.94 96 VAL A O 1
ATOM 802 N N . GLU A 1 97 ? -9.477 -4.278 17.399 1.00 91.00 97 GLU A N 1
ATOM 803 C CA . GLU A 1 97 ? -9.131 -5.705 17.391 1.00 91.00 97 GLU A CA 1
ATOM 804 C C . GLU A 1 97 ? -10.240 -6.565 16.766 1.00 91.00 97 GLU A C 1
ATOM 806 O O . GLU A 1 97 ? -9.951 -7.445 15.954 1.00 91.00 97 GLU A O 1
ATOM 811 N N . GLU A 1 98 ? -11.504 -6.285 17.075 1.00 90.94 98 GLU A N 1
ATOM 812 C CA . GLU A 1 98 ? -12.640 -6.993 16.492 1.00 90.94 98 GLU A CA 1
ATOM 813 C C . GLU A 1 98 ? -12.847 -6.652 15.016 1.00 90.94 98 GLU A C 1
ATOM 815 O O . GLU A 1 98 ? -13.056 -7.553 14.204 1.00 90.94 98 GLU A O 1
ATOM 820 N N . ALA A 1 99 ? -12.761 -5.370 14.643 1.00 91.44 99 ALA A N 1
ATOM 821 C CA . ALA A 1 99 ? -12.842 -4.960 13.244 1.00 91.44 99 ALA A CA 1
ATOM 822 C C . ALA A 1 99 ? -11.723 -5.596 12.409 1.00 91.44 99 ALA A C 1
ATOM 824 O O . ALA A 1 99 ? -11.943 -5.940 11.252 1.00 91.44 99 ALA A O 1
ATOM 825 N N . MET A 1 100 ? -10.541 -5.777 12.996 1.00 88.12 100 MET A N 1
ATOM 826 C CA . MET A 1 100 ? -9.407 -6.462 12.379 1.00 88.12 100 MET A CA 1
ATOM 827 C C . MET A 1 100 ? -9.636 -7.966 12.251 1.00 88.12 100 MET A C 1
ATOM 829 O O . MET A 1 100 ? -9.303 -8.532 11.215 1.00 88.12 100 MET A O 1
ATOM 833 N N . ALA A 1 101 ? -10.199 -8.614 13.273 1.00 87.88 101 ALA A N 1
ATOM 834 C CA . ALA A 1 101 ? -10.500 -10.045 13.239 1.00 87.88 101 ALA A CA 1
ATOM 835 C C . ALA A 1 101 ? -11.589 -10.399 12.211 1.00 87.88 101 ALA A C 1
ATOM 837 O O . ALA A 1 101 ? -11.551 -11.476 11.620 1.00 87.88 101 ALA A O 1
ATOM 838 N N . ASP A 1 102 ? -12.535 -9.487 11.997 1.00 88.44 102 ASP A N 1
ATOM 839 C CA . ASP A 1 102 ? -13.638 -9.608 11.037 1.00 88.44 102 ASP A CA 1
ATOM 840 C C . ASP A 1 102 ? -13.239 -9.192 9.606 1.00 88.44 102 ASP A C 1
ATOM 842 O O . ASP A 1 102 ? -13.922 -9.506 8.630 1.00 88.44 102 ASP A O 1
ATOM 846 N N . PHE A 1 103 ? -12.119 -8.481 9.445 1.00 86.81 103 PHE A N 1
ATOM 847 C CA . PHE A 1 103 ? -11.682 -7.995 8.143 1.00 86.81 103 PHE A CA 1
ATOM 848 C C . PHE A 1 103 ? -11.007 -9.097 7.321 1.00 86.81 103 PHE A C 1
ATOM 850 O O . PHE A 1 103 ? -9.904 -9.551 7.627 1.00 86.81 103 PHE A O 1
ATOM 857 N N . VAL A 1 104 ? -11.649 -9.473 6.215 1.00 82.50 104 VAL A N 1
ATOM 858 C CA . VAL A 1 104 ? -11.075 -10.359 5.199 1.00 82.50 104 VAL A CA 1
ATOM 859 C C . VAL A 1 104 ? -10.593 -9.504 4.022 1.00 82.50 104 VAL A C 1
ATOM 861 O O . VAL A 1 104 ? -11.434 -8.977 3.286 1.00 82.50 104 VAL A O 1
ATOM 864 N N . PRO A 1 105 ? -9.271 -9.333 3.825 1.00 77.25 105 PRO A N 1
ATOM 865 C CA . PRO A 1 105 ? -8.761 -8.616 2.665 1.00 77.25 105 PRO A CA 1
ATOM 866 C C . PRO A 1 105 ? -9.053 -9.400 1.377 1.00 77.25 105 PRO A C 1
ATOM 868 O O . PRO A 1 105 ? -9.046 -10.636 1.390 1.00 77.25 105 PRO A O 1
ATOM 871 N N . PRO A 1 106 ? -9.281 -8.712 0.245 1.00 70.94 106 PRO A N 1
ATOM 872 C CA . PRO A 1 106 ? -9.364 -9.374 -1.048 1.00 70.94 106 PRO A CA 1
ATOM 873 C C . PRO A 1 106 ? -8.035 -10.084 -1.357 1.00 70.94 106 PRO A C 1
ATOM 875 O O . PRO A 1 106 ? -6.986 -9.452 -1.467 1.00 70.94 106 PRO A O 1
ATOM 878 N N . ALA A 1 107 ? -8.070 -11.414 -1.467 1.00 65.38 107 ALA A N 1
ATOM 879 C CA . ALA A 1 107 ? -6.881 -12.237 -1.660 1.00 65.38 107 ALA A CA 1
ATOM 880 C C .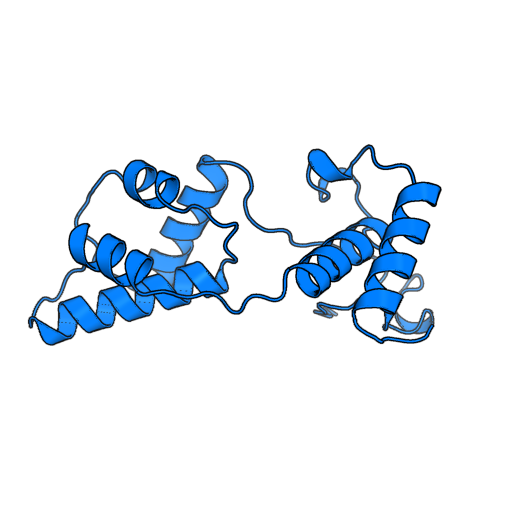 ALA A 1 107 ? -6.487 -12.300 -3.144 1.00 65.38 107 ALA A C 1
ATOM 882 O O . ALA A 1 107 ? -6.887 -13.216 -3.859 1.00 65.38 107 ALA A O 1
ATOM 883 N N . TYR A 1 108 ? -5.670 -11.341 -3.581 1.00 79.25 108 TYR A N 1
ATOM 884 C CA . TYR A 1 108 ? -5.037 -11.330 -4.906 1.00 79.25 108 TYR A CA 1
ATOM 885 C C . TYR A 1 108 ? -3.505 -11.348 -4.772 1.00 79.25 108 TYR A C 1
ATOM 887 O O . TYR A 1 108 ? -2.840 -10.355 -5.076 1.00 79.25 108 TYR A O 1
ATOM 895 N N . PRO A 1 109 ? -2.919 -12.428 -4.210 1.00 82.00 109 PRO A N 1
ATOM 896 C CA . PRO A 1 109 ? -1.496 -12.451 -3.879 1.00 82.00 109 PRO A CA 1
ATOM 897 C C . PRO A 1 109 ? -0.608 -12.298 -5.119 1.00 82.00 109 PRO A C 1
ATOM 899 O O . PRO A 1 109 ? 0.370 -11.555 -5.069 1.00 82.00 109 PRO A O 1
ATOM 902 N N . TYR A 1 110 ? -0.971 -12.935 -6.238 1.00 88.50 110 TYR A N 1
ATOM 903 C CA . TYR A 1 110 ? -0.185 -12.888 -7.473 1.00 88.50 110 TYR A CA 1
ATOM 904 C C . TYR A 1 110 ? -0.239 -11.516 -8.140 1.00 88.50 110 TYR A C 1
ATOM 906 O O . TYR A 1 110 ? 0.773 -11.018 -8.626 1.00 88.50 110 TYR A O 1
ATOM 914 N N . GLU A 1 111 ? -1.403 -10.874 -8.142 1.00 89.00 111 GLU A N 1
ATOM 915 C CA . GLU A 1 111 ? -1.595 -9.548 -8.711 1.00 89.00 111 GLU A CA 1
ATOM 916 C C . GLU A 1 111 ? -0.846 -8.492 -7.898 1.00 89.00 111 GLU A C 1
ATOM 918 O O . GLU A 1 111 ? -0.196 -7.627 -8.481 1.00 89.00 111 GLU A O 1
ATOM 923 N N . ILE A 1 112 ? -0.894 -8.569 -6.563 1.00 88.75 112 ILE A N 1
ATOM 924 C CA . ILE A 1 112 ? -0.138 -7.666 -5.683 1.00 88.75 112 ILE A CA 1
ATOM 925 C C . ILE A 1 112 ? 1.366 -7.853 -5.905 1.00 88.75 112 ILE A C 1
ATOM 927 O O . ILE A 1 112 ? 2.105 -6.873 -6.021 1.00 88.75 112 ILE A O 1
ATOM 931 N N . GLU A 1 113 ? 1.831 -9.099 -6.003 1.00 90.19 113 GLU A N 1
ATOM 932 C CA . GLU A 1 113 ? 3.235 -9.392 -6.280 1.00 90.19 113 GLU A CA 1
ATOM 933 C C . GLU A 1 113 ? 3.666 -8.855 -7.651 1.00 90.19 113 GLU A C 1
ATOM 935 O O . GLU A 1 113 ? 4.684 -8.166 -7.747 1.00 90.19 113 GLU A O 1
ATOM 940 N N . LEU A 1 114 ? 2.852 -9.059 -8.692 1.00 93.31 114 LEU A N 1
ATOM 941 C CA . LEU A 1 114 ? 3.093 -8.514 -10.027 1.00 93.31 114 LEU A CA 1
ATOM 942 C C . LEU A 1 114 ? 3.194 -6.983 -9.994 1.00 93.31 114 LEU A C 1
ATOM 944 O O . LEU A 1 114 ? 4.140 -6.420 -10.545 1.00 93.31 114 LEU A O 1
ATOM 948 N N . GLN A 1 115 ? 2.256 -6.304 -9.328 1.00 92.94 115 GLN A N 1
ATOM 949 C CA . GLN A 1 115 ? 2.263 -4.843 -9.201 1.00 92.94 115 GLN A CA 1
ATOM 950 C C . GLN A 1 115 ? 3.531 -4.344 -8.502 1.00 92.94 115 GLN A C 1
ATOM 952 O O . GLN A 1 115 ? 4.157 -3.396 -8.979 1.00 92.94 115 GLN A O 1
ATOM 957 N N . ASN A 1 116 ? 3.955 -5.012 -7.426 1.00 92.19 116 ASN A N 1
ATOM 958 C CA . ASN A 1 116 ? 5.192 -4.677 -6.725 1.00 92.19 116 ASN A CA 1
ATOM 959 C C . ASN A 1 116 ? 6.413 -4.831 -7.641 1.00 92.19 116 ASN A C 1
ATOM 961 O O . ASN A 1 116 ? 7.216 -3.905 -7.746 1.00 92.19 116 ASN A O 1
ATOM 965 N N . LEU A 1 117 ? 6.551 -5.961 -8.339 1.00 93.69 117 LEU A N 1
ATOM 966 C CA . LEU A 1 117 ? 7.709 -6.213 -9.202 1.00 93.69 117 LEU A CA 1
ATOM 967 C C . LEU A 1 117 ? 7.771 -5.249 -10.389 1.00 93.69 117 LEU A C 1
ATOM 969 O O . LEU A 1 117 ? 8.840 -4.722 -10.700 1.00 93.69 117 LEU A O 1
ATOM 973 N N . VAL A 1 118 ? 6.637 -4.969 -11.031 1.00 94.44 118 VAL A N 1
ATOM 974 C CA . VAL A 1 118 ? 6.583 -4.003 -12.133 1.00 94.44 118 VAL A CA 1
ATOM 975 C C . VAL A 1 118 ? 6.903 -2.590 -11.634 1.00 94.44 118 VAL A C 1
ATOM 977 O O . VAL A 1 118 ? 7.646 -1.867 -12.296 1.00 94.44 118 VAL A O 1
ATOM 980 N N . ALA A 1 119 ? 6.411 -2.198 -10.454 1.00 93.62 119 ALA A N 1
ATOM 981 C CA . ALA A 1 119 ? 6.747 -0.909 -9.854 1.00 93.62 119 ALA A CA 1
ATOM 982 C C . ALA A 1 119 ? 8.254 -0.786 -9.572 1.00 93.62 119 ALA A C 1
ATOM 984 O O . ALA A 1 119 ? 8.840 0.257 -9.850 1.00 93.62 119 ALA A O 1
ATOM 985 N N . VAL A 1 120 ? 8.902 -1.855 -9.093 1.00 92.88 120 VAL A N 1
ATOM 986 C CA . VAL A 1 120 ? 10.364 -1.906 -8.903 1.00 92.88 120 VAL A CA 1
ATOM 987 C C . VAL A 1 120 ? 11.109 -1.768 -10.233 1.00 92.88 120 VAL A C 1
ATOM 989 O O . VAL A 1 120 ? 12.101 -1.044 -10.297 1.00 92.88 120 VAL A O 1
ATOM 992 N N . LEU A 1 121 ? 10.652 -2.446 -11.292 1.00 91.50 121 LEU A N 1
ATOM 993 C CA . LEU A 1 121 ? 11.296 -2.404 -12.610 1.00 91.50 121 LEU A CA 1
ATOM 994 C C . LEU A 1 121 ? 11.291 -0.998 -13.222 1.00 91.50 121 LEU A C 1
ATOM 996 O O . LEU A 1 121 ? 12.264 -0.603 -13.869 1.00 91.50 121 LEU A O 1
ATOM 1000 N N . GLU A 1 122 ? 10.177 -0.291 -13.045 1.00 90.31 122 GLU A N 1
ATOM 1001 C CA . GLU A 1 122 ? 9.896 1.005 -13.662 1.00 90.31 122 GLU A CA 1
ATOM 1002 C C . GLU A 1 122 ? 10.374 2.189 -12.814 1.00 90.31 122 GLU A C 1
ATOM 1004 O O . GLU A 1 122 ? 10.508 3.287 -13.348 1.00 90.31 122 GLU A O 1
ATOM 1009 N N . CYS A 1 123 ? 10.644 1.998 -11.518 1.00 91.19 123 CYS A N 1
ATOM 1010 C CA . CYS A 1 123 ? 11.042 3.081 -10.620 1.00 91.19 123 CYS A CA 1
ATOM 1011 C C . CYS A 1 123 ? 12.367 3.735 -11.048 1.00 91.19 123 CYS A C 1
ATOM 1013 O O . CYS A 1 123 ? 13.364 3.058 -11.311 1.00 91.19 123 CYS A O 1
ATOM 1015 N N . THR A 1 124 ? 12.393 5.071 -11.074 1.00 87.69 124 THR A N 1
ATOM 1016 C CA . THR A 1 124 ? 13.571 5.861 -11.478 1.00 87.69 124 THR A CA 1
ATOM 1017 C C . THR A 1 124 ? 14.555 6.098 -10.334 1.00 87.69 124 THR A C 1
ATOM 1019 O O . THR A 1 124 ? 15.721 6.400 -10.585 1.00 87.69 124 THR A O 1
ATOM 1022 N N . SER A 1 125 ? 14.132 5.899 -9.079 1.00 86.69 125 SER A N 1
ATOM 1023 C CA . SER A 1 125 ? 14.959 6.101 -7.884 1.00 86.69 125 SER A CA 1
ATOM 1024 C C . SER A 1 125 ? 15.092 4.830 -7.047 1.00 86.69 125 SER A C 1
ATOM 1026 O O . SER A 1 125 ? 14.116 4.305 -6.518 1.00 86.69 125 SER A O 1
ATOM 1028 N N . LYS A 1 126 ? 16.333 4.368 -6.846 1.00 83.06 126 LYS A N 1
ATOM 1029 C CA . LYS A 1 126 ? 16.627 3.199 -5.997 1.00 83.06 126 LYS A CA 1
ATOM 1030 C C . LYS A 1 126 ? 16.316 3.432 -4.519 1.00 83.06 126 LYS A C 1
ATOM 1032 O O . LYS A 1 126 ? 15.994 2.479 -3.819 1.00 83.06 126 LYS A O 1
ATOM 1037 N N . GLU A 1 127 ? 16.417 4.671 -4.043 1.00 84.81 127 GLU A N 1
ATOM 1038 C CA . GLU A 1 127 ? 16.150 5.009 -2.638 1.00 84.81 127 GLU A CA 1
ATOM 1039 C C . GLU A 1 127 ? 14.669 4.850 -2.280 1.00 84.81 127 GLU A C 1
ATOM 1041 O O . GLU A 1 127 ? 14.340 4.537 -1.140 1.00 84.81 127 GLU A O 1
ATOM 1046 N N . MET A 1 128 ? 13.788 5.005 -3.272 1.00 82.75 128 MET A N 1
ATOM 1047 C CA . MET A 1 128 ? 12.337 4.856 -3.128 1.00 82.75 128 MET A CA 1
ATOM 1048 C C . MET A 1 128 ? 11.877 3.393 -3.190 1.00 82.75 128 MET A C 1
ATOM 1050 O O . MET A 1 128 ? 10.712 3.093 -2.938 1.00 82.75 128 MET A O 1
ATOM 1054 N N . VAL A 1 129 ? 12.782 2.471 -3.526 1.00 87.12 129 VAL A N 1
ATOM 1055 C CA . VAL A 1 129 ? 12.507 1.036 -3.568 1.00 87.12 129 VAL A CA 1
ATOM 1056 C C . VAL A 1 129 ? 12.823 0.424 -2.196 1.00 87.12 129 VAL A C 1
ATOM 1058 O O . VAL A 1 129 ? 13.906 0.671 -1.666 1.00 87.12 129 VAL A O 1
ATOM 1061 N N . PRO A 1 130 ? 11.942 -0.404 -1.608 1.00 86.75 130 PRO A N 1
ATOM 1062 C CA . PRO A 1 130 ? 12.202 -1.058 -0.335 1.00 86.75 130 PRO A CA 1
ATOM 1063 C C . PRO A 1 130 ? 13.435 -1.959 -0.371 1.00 86.75 130 PRO A C 1
ATOM 1065 O O . PRO A 1 130 ? 13.754 -2.568 -1.397 1.00 86.75 130 PRO A O 1
ATOM 1068 N N . LYS A 1 131 ? 14.114 -2.112 0.773 1.00 85.94 131 LYS A N 1
ATOM 1069 C CA . LYS A 1 131 ? 15.393 -2.846 0.867 1.00 85.94 131 LYS A CA 1
ATOM 1070 C C . LYS A 1 131 ? 15.309 -4.278 0.332 1.00 85.94 131 LYS A C 1
ATOM 1072 O O . LYS A 1 131 ? 16.284 -4.759 -0.243 1.00 85.94 131 LY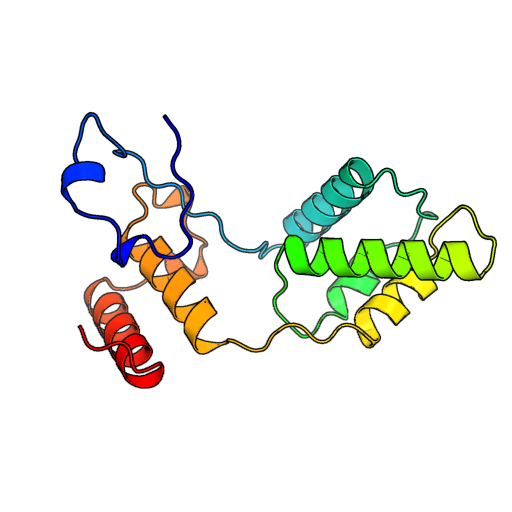S A O 1
ATOM 1077 N N . ARG A 1 132 ? 14.151 -4.939 0.471 1.00 85.00 132 ARG A N 1
ATOM 1078 C CA . ARG A 1 132 ? 13.912 -6.292 -0.067 1.00 85.00 132 ARG A CA 1
ATOM 1079 C C . ARG A 1 132 ? 14.004 -6.369 -1.596 1.00 85.00 132 ARG A C 1
ATOM 1081 O O . ARG A 1 132 ? 14.365 -7.415 -2.123 1.00 85.00 132 ARG A O 1
ATOM 1088 N N . PHE A 1 133 ? 13.732 -5.267 -2.294 1.00 85.56 133 PHE A N 1
ATOM 1089 C CA . PHE A 1 133 ? 13.704 -5.191 -3.755 1.00 85.56 133 PHE A CA 1
ATOM 1090 C C . PHE A 1 133 ? 14.936 -4.499 -4.366 1.00 85.56 133 PHE A C 1
ATOM 1092 O O . PHE A 1 133 ? 15.238 -4.726 -5.535 1.00 85.56 133 PHE A O 1
ATOM 1099 N N . GLN A 1 134 ? 15.688 -3.703 -3.593 1.00 84.06 134 GLN A N 1
ATOM 1100 C CA . GLN A 1 134 ? 16.828 -2.911 -4.097 1.00 84.06 134 GLN A CA 1
ATOM 1101 C C . GLN A 1 134 ? 17.944 -3.742 -4.753 1.00 84.06 134 GLN A C 1
ATOM 1103 O O . GLN A 1 134 ? 18.595 -3.267 -5.683 1.00 84.06 134 GLN A O 1
ATOM 1108 N N . ASN A 1 135 ? 18.173 -4.966 -4.268 1.00 83.00 135 ASN A N 1
ATOM 1109 C CA . ASN A 1 135 ? 19.276 -5.833 -4.704 1.00 83.00 135 ASN A CA 1
ATOM 1110 C C . ASN A 1 135 ? 18.833 -6.954 -5.656 1.00 83.00 135 ASN A C 1
ATOM 1112 O O . ASN A 1 135 ? 19.581 -7.909 -5.869 1.00 83.00 135 ASN A O 1
ATOM 1116 N N . LEU A 1 136 ? 17.616 -6.882 -6.200 1.00 82.94 136 L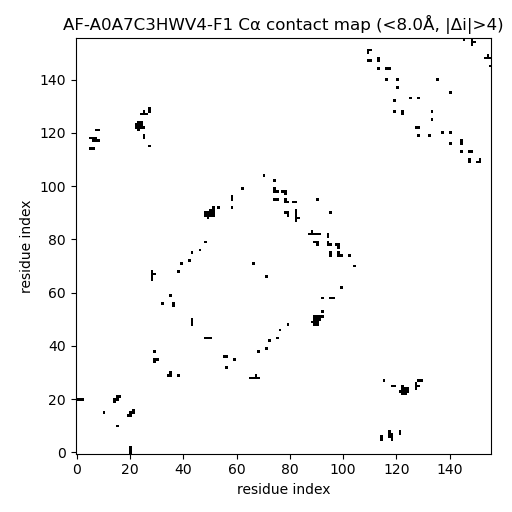EU A N 1
ATOM 1117 C CA . LEU A 1 136 ? 17.153 -7.885 -7.150 1.00 82.94 136 LEU A CA 1
ATOM 1118 C C . LEU A 1 136 ? 17.880 -7.755 -8.490 1.00 82.94 136 LEU A C 1
ATOM 1120 O O . LEU A 1 136 ? 18.044 -6.664 -9.037 1.00 82.94 136 LEU A O 1
ATOM 1124 N N . ASP A 1 137 ? 18.282 -8.900 -9.038 1.00 86.75 137 ASP A N 1
ATOM 1125 C CA . ASP A 1 137 ? 18.794 -8.967 -10.400 1.00 86.75 137 ASP A CA 1
ATOM 1126 C C . ASP A 1 137 ? 17.673 -8.661 -11.404 1.00 86.75 137 ASP A C 1
ATOM 1128 O O . ASP A 1 137 ? 16.583 -9.238 -11.335 1.00 86.75 137 ASP A O 1
ATOM 1132 N N . ARG A 1 138 ? 17.950 -7.774 -12.369 1.00 86.69 138 ARG A N 1
ATOM 1133 C CA . ARG A 1 138 ? 16.962 -7.354 -13.377 1.00 86.69 138 ARG A CA 1
ATOM 1134 C C . ARG A 1 138 ? 16.487 -8.529 -14.227 1.00 86.69 138 ARG A C 1
ATOM 1136 O O . ARG A 1 138 ? 15.313 -8.573 -14.581 1.00 86.69 138 ARG A O 1
ATOM 1143 N N . THR A 1 139 ? 17.371 -9.473 -14.549 1.00 90.06 139 THR A N 1
ATOM 1144 C CA . THR A 1 139 ? 17.017 -10.634 -15.383 1.00 90.06 139 THR A CA 1
ATOM 1145 C C . THR A 1 139 ? 16.038 -11.538 -14.650 1.00 90.06 139 THR A C 1
ATOM 1147 O O . THR A 1 139 ? 15.016 -11.930 -15.214 1.00 90.06 139 THR A O 1
ATOM 1150 N N . LYS A 1 140 ? 16.320 -11.814 -13.372 1.00 90.25 140 LYS A N 1
ATOM 1151 C CA . LYS A 1 140 ? 15.404 -12.543 -12.494 1.00 90.25 140 LYS A CA 1
ATOM 1152 C C . LYS A 1 140 ? 14.052 -11.835 -12.384 1.00 90.25 140 LYS A C 1
ATOM 1154 O O . LYS A 1 140 ? 13.028 -12.469 -12.589 1.00 90.25 140 LYS A O 1
ATOM 1159 N N . LEU A 1 141 ? 14.051 -10.524 -12.152 1.00 91.06 141 LEU A N 1
ATOM 1160 C CA . LEU A 1 141 ? 12.821 -9.753 -11.979 1.00 91.06 141 LEU A CA 1
ATOM 1161 C C . LEU A 1 141 ? 11.918 -9.790 -13.226 1.00 91.06 141 LEU A C 1
ATOM 1163 O O . LEU A 1 141 ? 10.714 -9.996 -13.106 1.00 91.06 141 LEU A O 1
ATOM 1167 N N . VAL A 1 142 ? 12.485 -9.661 -14.431 1.00 92.69 142 VAL A N 1
ATOM 1168 C CA . VAL A 1 142 ? 11.714 -9.783 -15.685 1.00 92.69 142 VAL A CA 1
ATOM 1169 C C . VAL A 1 142 ? 11.151 -11.194 -15.870 1.00 92.69 142 VAL A C 1
ATOM 1171 O O . VAL A 1 142 ? 10.033 -11.343 -16.364 1.00 92.69 142 VAL A O 1
ATOM 1174 N N . ARG A 1 143 ? 11.902 -12.232 -15.485 1.00 93.69 143 ARG A N 1
ATOM 1175 C CA . ARG A 1 143 ? 11.420 -13.617 -15.544 1.00 93.69 143 ARG A CA 1
ATOM 1176 C C . ARG A 1 143 ? 10.239 -13.827 -14.597 1.00 93.69 143 ARG A C 1
ATOM 1178 O O . ARG A 1 143 ? 9.206 -14.311 -15.045 1.00 93.69 143 ARG A O 1
ATOM 1185 N N . ASP A 1 144 ? 10.375 -13.405 -13.345 1.00 93.12 144 ASP A N 1
ATOM 1186 C CA . ASP A 1 144 ? 9.346 -13.580 -12.317 1.00 93.12 144 ASP A CA 1
ATOM 1187 C C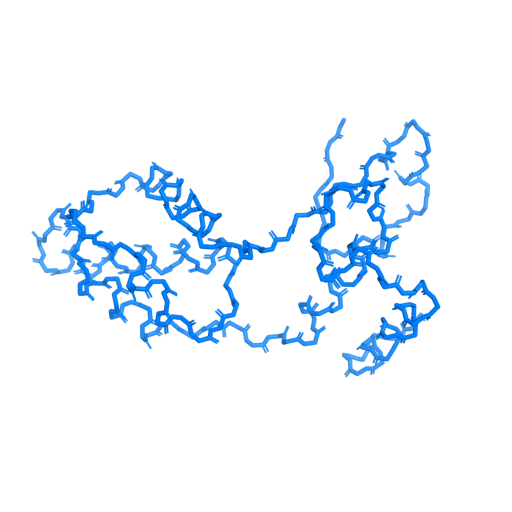 . ASP A 1 144 ? 8.053 -12.813 -12.702 1.00 93.12 144 ASP A C 1
ATOM 1189 O O . ASP A 1 144 ? 6.951 -13.344 -12.578 1.00 93.12 144 ASP A O 1
ATOM 1193 N N . ILE A 1 145 ? 8.167 -11.615 -13.303 1.00 94.06 145 ILE A N 1
ATOM 1194 C CA . ILE A 1 145 ? 7.020 -10.875 -13.875 1.00 94.06 145 ILE A CA 1
ATOM 1195 C C . ILE A 1 145 ? 6.304 -11.680 -14.967 1.00 94.06 145 ILE A C 1
ATOM 1197 O O . ILE A 1 145 ? 5.075 -11.741 -14.974 1.00 94.06 145 ILE A O 1
ATOM 1201 N N . ARG A 1 146 ? 7.045 -12.279 -15.907 1.00 92.62 146 ARG A N 1
ATOM 1202 C CA . ARG A 1 146 ? 6.448 -13.076 -16.995 1.00 92.62 14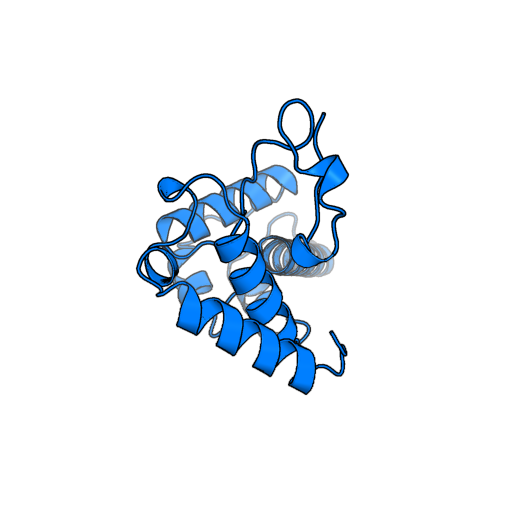6 ARG A CA 1
ATOM 1203 C C . ARG A 1 146 ? 5.737 -14.316 -16.467 1.00 92.62 146 ARG A C 1
ATOM 1205 O O . ARG A 1 146 ? 4.652 -14.644 -16.941 1.00 92.62 146 ARG A O 1
ATOM 1212 N N . GLU A 1 147 ? 6.330 -14.987 -15.483 1.00 93.25 147 GLU A N 1
ATOM 1213 C CA . GLU A 1 147 ? 5.717 -16.142 -14.823 1.00 93.25 147 GLU A CA 1
ATOM 1214 C C . GLU A 1 147 ? 4.390 -15.748 -14.158 1.00 93.25 147 GLU A C 1
ATOM 1216 O O . GLU A 1 147 ? 3.370 -16.392 -14.40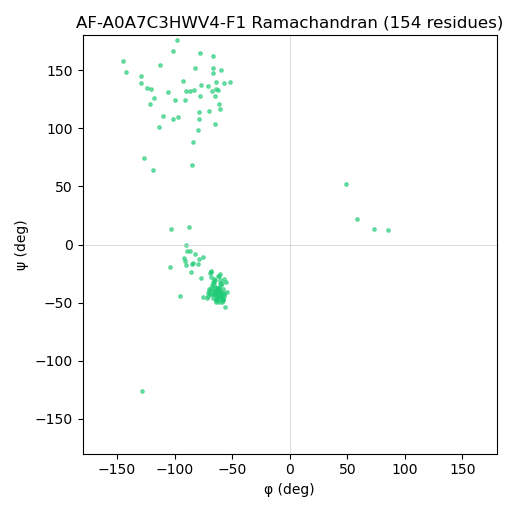5 1.00 93.25 147 GLU A O 1
ATOM 1221 N N . LEU A 1 148 ? 4.361 -14.638 -13.411 1.00 93.12 148 LEU A N 1
ATOM 1222 C CA . LEU A 1 148 ? 3.138 -14.125 -12.783 1.00 93.12 148 LEU A CA 1
ATOM 1223 C C . LEU A 1 148 ? 2.066 -13.731 -13.806 1.00 93.12 148 LEU A C 1
ATOM 1225 O O . LEU A 1 148 ? 0.909 -14.113 -13.644 1.00 93.12 148 LEU A O 1
ATOM 1229 N N . LYS A 1 149 ? 2.432 -13.031 -14.889 1.00 91.69 149 LYS A N 1
ATOM 1230 C CA . LYS A 1 149 ? 1.492 -12.695 -15.974 1.00 91.69 149 LYS A CA 1
ATOM 1231 C C . LYS A 1 149 ? 0.855 -13.944 -16.578 1.00 91.69 149 LYS A C 1
ATOM 1233 O O . LYS A 1 149 ? -0.367 -14.009 -16.718 1.00 91.69 149 LYS A O 1
ATOM 1238 N N . SER A 1 150 ? 1.663 -14.975 -16.832 1.00 90.88 150 SER A N 1
ATOM 1239 C CA . SER A 1 150 ? 1.167 -16.258 -17.332 1.00 90.88 150 SER A CA 1
ATOM 1240 C C . SER A 1 150 ? 0.225 -16.956 -16.347 1.00 90.88 150 SER A C 1
ATOM 1242 O O . SER A 1 150 ? -0.734 -17.582 -16.796 1.00 90.88 150 SER A O 1
ATOM 1244 N N . LEU A 1 151 ? 0.484 -16.882 -15.037 1.00 89.56 151 LEU A N 1
ATOM 1245 C CA . LEU A 1 151 ? -0.371 -17.483 -14.004 1.00 89.56 151 LEU A CA 1
ATOM 1246 C C . LEU A 1 151 ? -1.726 -16.774 -13.882 1.00 89.56 151 LEU A C 1
ATOM 1248 O O . LEU A 1 151 ? -2.744 -17.437 -13.702 1.00 89.56 151 LEU A O 1
ATOM 1252 N N . ILE A 1 152 ? -1.740 -15.447 -14.019 1.00 87.94 152 ILE A N 1
ATOM 1253 C CA . ILE A 1 152 ? -2.952 -14.612 -13.945 1.00 87.94 152 ILE A CA 1
ATOM 1254 C C . ILE A 1 152 ? -3.746 -14.662 -15.270 1.00 87.94 152 ILE A C 1
ATOM 1256 O O . ILE A 1 152 ? -4.909 -14.270 -15.332 1.00 87.94 152 ILE A O 1
ATOM 1260 N N . GLY A 1 153 ? -3.152 -15.205 -16.339 1.00 83.75 153 GLY A N 1
ATOM 1261 C CA . GLY A 1 153 ? -3.788 -15.345 -17.651 1.00 83.75 153 GLY A CA 1
ATOM 1262 C C . GLY A 1 153 ? -3.667 -14.105 -18.541 1.00 83.75 153 GLY A C 1
ATOM 1263 O O . GLY A 1 153 ? -4.317 -14.036 -19.585 1.00 83.75 153 GLY A O 1
ATOM 1264 N N . GLU A 1 154 ? -2.816 -13.147 -18.172 1.00 78.06 154 GLU A N 1
ATOM 1265 C CA . GLU A 1 154 ? -2.418 -12.049 -19.049 1.00 78.06 154 GLU A CA 1
ATOM 1266 C C . GLU A 1 154 ? -1.363 -12.575 -20.032 1.00 78.06 154 GLU A C 1
ATOM 1268 O O . GLU A 1 154 ? -0.237 -12.888 -19.650 1.00 78.06 154 GLU A O 1
ATOM 1273 N N . ARG A 1 155 ? -1.729 -12.735 -21.309 1.00 56.47 155 ARG A N 1
ATOM 1274 C CA . ARG A 1 155 ? -0.741 -13.004 -22.366 1.00 56.47 155 ARG A CA 1
ATOM 1275 C C . ARG A 1 155 ? -0.015 -11.702 -22.716 1.00 56.47 155 ARG A C 1
ATOM 1277 O O . ARG A 1 155 ? -0.675 -10.669 -22.804 1.00 56.47 155 ARG A O 1
ATOM 1284 N N . ASP A 1 156 ? 1.309 -11.803 -22.876 1.00 54.56 156 ASP A N 1
ATOM 1285 C CA . ASP A 1 156 ? 2.226 -10.709 -23.255 1.00 54.56 156 ASP A CA 1
ATOM 1286 C C . ASP A 1 156 ? 1.759 -9.915 -24.489 1.00 54.56 156 ASP A C 1
ATOM 1288 O O . ASP A 1 156 ? 1.268 -10.545 -25.459 1.00 54.56 156 ASP A O 1
#

Mean predicted aligned error: 5.58 Å

Foldseek 3Di:
DDDDDLCPVPDDVVQCDPPHVVAQQDDDADDDLVSVVVLLVVLCVVVVAAEDDDPCSVLVVPDPDGDHSVLLNQLVVQQCVVCVVVVHRHGYPVSSSVSRVPDDDDPPPLSNVLSLLSSLLSHPDLVSRDPVSSPDDPVVSVVSNCVSCVVVPNDD

Organism: NCBI:txid215591

Solvent-accessible surface area (backbone atoms only — not comparable to full-atom values): 9528 Å² total; per-residue (Å²): 139,88,86,88,74,76,56,67,82,76,55,60,65,87,51,46,37,84,98,55,51,54,75,38,84,51,85,77,67,67,82,48,72,66,48,47,50,54,50,48,58,49,45,37,61,73,68,68,58,50,61,59,93,68,76,58,65,67,59,60,66,68,54,89,64,92,63,49,74,65,54,54,46,54,31,53,51,46,12,48,50,52,22,50,74,70,74,38,86,47,31,50,70,63,37,45,54,51,28,50,74,70,55,77,76,86,88,49,67,62,60,54,50,40,35,51,53,45,37,60,73,61,34,70,47,68,86,62,40,57,80,91,59,62,80,60,55,68,70,59,53,56,48,54,45,51,53,43,33,56,73,76,64,51,78,133

Nearest PDB structures (foldseek):
  9e8l-assembly1_D  TM=8.417E-01  e=1.393E-02  Homo sapiens
  2dwz-assembly1_B  TM=8.483E-01  e=1.547E-02  Rattus norvegicus
  2dzn-assembly2_D  TM=8.404E-01  e=2.748E-02  Saccharomyces cerevisiae
  9e8k-assembly1_D  TM=8.391E-01  e=6.683E-02  Homo sapiens
  5mpc-assembly1_H  TM=7.717E-01  e=2.476E-02  Saccharomyces cerevisiae S288C

Secondary structure (DSSP, 8-state):
-----S-GGGS-HHHHSTTSS------PPP-SHHHHHHHHHHHHHHTT--B----HHHHHHT--S---HHHHHHHHHHHHHHHHHTT-SSB-HHHHHHHHHH------HHHHHHHHHHHHHH-S-GGGS-HHHHT--HHHHHHHHHHHHHHHT---

InterPro domains:
  IPR027417 P-loop containing nucleoside triphosphate hydrolase [SSF52540] (2-106)

pLDDT: mean 88.28, std 6.48, range [54.56, 94.44]

Radius of gyration: 18.83 Å; Cα contacts (8 Å, |Δi|>4): 128; chains: 1; bounding box: 43×34×49 Å